Protein AF-A0A645I7T7-F1 (afdb_monomer_lite)

pLDDT: mean 84.29, std 10.99, range [43.22, 96.12]

Radius of gyration: 28.96 Å; chains: 1; bounding box: 74×40×66 Å

Secondary structure (DSSP, 8-state):
--HHHHHHHHHHHHHHHHHHTT---SS-HHHHHHHHHHHHHHHHHHHHHHHHHHHHHHHHTTTTSSPPP-----PPPHHHHHHHHHHHHHHHHHHHHHHTTTT----SSS-PPP---HHHHHHHHHHHHHHHHHHHHHHHHHHHHHHHHHT-

InterPro domains:
  IPR003339 ABC/ECF transporter, transmembrane component [PF02361] (2-68)
  IPR003339 ABC/ECF transporter, transmembrane component [cd16914] (1-91)

Structure (mmCIF, N/CA/C/O backbone):
data_AF-A0A645I7T7-F1
#
_entry.id   AF-A0A645I7T7-F1
#
loop_
_atom_site.group_PDB
_atom_site.id
_atom_site.type_symbol
_atom_site.label_atom_id
_atom_site.label_alt_id
_atom_site.label_comp_id
_atom_site.label_asym_id
_atom_site.label_entity_id
_atom_site.label_seq_id
_atom_site.pdbx_PDB_ins_code
_atom_site.Cartn_x
_atom_site.Cartn_y
_atom_site.Cartn_z
_atom_site.occupancy
_atom_site.B_iso_or_equiv
_atom_site.auth_seq_id
_atom_site.auth_comp_id
_atom_site.auth_asym_id
_atom_site.auth_atom_id
_atom_site.pdbx_PDB_model_num
ATOM 1 N N . MET A 1 1 ? -11.030 -2.740 3.811 1.00 68.50 1 MET A N 1
ATOM 2 C CA . MET A 1 1 ? -11.453 -3.366 5.090 1.00 68.50 1 MET A CA 1
ATOM 3 C C . MET A 1 1 ? -12.185 -2.350 5.973 1.00 68.50 1 MET A C 1
ATOM 5 O O . MET A 1 1 ? -11.548 -1.424 6.455 1.00 68.50 1 MET A O 1
ATOM 9 N N . ARG A 1 2 ? -13.509 -2.480 6.180 1.00 86.50 2 ARG A N 1
ATOM 10 C CA . ARG A 1 2 ? -14.328 -1.489 6.930 1.00 86.50 2 ARG A CA 1
ATOM 11 C C . ARG A 1 2 ? -14.332 -1.691 8.456 1.00 86.50 2 ARG A C 1
ATOM 13 O O . ARG A 1 2 ? -14.490 -0.726 9.196 1.00 86.50 2 ARG A O 1
ATOM 20 N N . TYR A 1 3 ? -14.157 -2.924 8.933 1.00 88.31 3 TYR A N 1
ATOM 21 C CA . TYR A 1 3 ? -14.373 -3.274 10.345 1.00 88.31 3 TYR A CA 1
ATOM 22 C C . TYR A 1 3 ? -13.314 -2.719 11.306 1.00 88.31 3 TYR A C 1
ATOM 24 O O . TYR A 1 3 ? -13.668 -2.243 12.380 1.00 88.31 3 TYR A O 1
ATOM 32 N N . VAL A 1 4 ? -12.038 -2.695 10.911 1.00 91.19 4 VAL A N 1
ATOM 33 C CA . VAL A 1 4 ? -10.934 -2.197 11.757 1.00 91.19 4 VAL A CA 1
ATOM 34 C C . VAL A 1 4 ? -11.154 -0.746 12.228 1.00 91.19 4 VAL A C 1
ATOM 36 O O 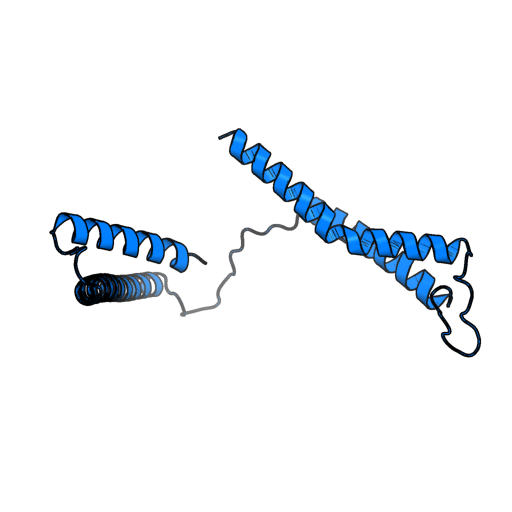. VAL A 1 4 ? -11.145 -0.504 13.439 1.00 91.19 4 VAL A O 1
ATOM 39 N N . PRO A 1 5 ? -11.401 0.241 11.339 1.00 92.44 5 PRO A N 1
ATOM 40 C CA . PRO A 1 5 ? -11.647 1.612 11.783 1.00 92.44 5 PRO A CA 1
ATOM 41 C C . PRO A 1 5 ? -12.962 1.763 12.562 1.00 92.44 5 PRO A C 1
ATOM 43 O O . PRO A 1 5 ? -13.020 2.578 13.484 1.00 92.44 5 PRO A O 1
ATOM 46 N N . LEU A 1 6 ? -14.001 0.983 12.237 1.00 91.31 6 LEU A N 1
ATOM 47 C CA . LEU A 1 6 ? -15.275 1.003 12.966 1.00 91.31 6 LEU A CA 1
ATOM 48 C C . LEU A 1 6 ? -15.111 0.542 14.417 1.00 91.31 6 LEU A C 1
ATOM 50 O O . LEU A 1 6 ? -15.511 1.264 15.331 1.00 91.31 6 LEU A O 1
ATOM 54 N N . LEU A 1 7 ? -14.458 -0.602 14.640 1.00 92.75 7 LEU A N 1
ATOM 55 C CA . LEU A 1 7 ? -14.185 -1.119 15.982 1.00 92.75 7 LEU A CA 1
ATOM 56 C C . LEU A 1 7 ? -13.348 -0.129 16.792 1.00 92.75 7 LEU A C 1
ATOM 58 O O . LEU A 1 7 ? -13.698 0.189 17.925 1.00 92.75 7 LEU A O 1
ATOM 62 N N . LYS A 1 8 ? -12.310 0.462 16.187 1.00 92.56 8 LYS A N 1
ATOM 63 C CA . LYS A 1 8 ? -11.490 1.494 16.842 1.00 92.56 8 LYS A CA 1
ATOM 64 C C . LYS A 1 8 ? -12.324 2.693 17.308 1.00 92.56 8 LYS A C 1
ATOM 66 O O . LYS A 1 8 ? -12.117 3.195 18.414 1.00 92.56 8 LYS A O 1
ATOM 71 N N . ARG A 1 9 ? -13.269 3.165 16.485 1.00 93.06 9 ARG A N 1
ATOM 72 C CA . ARG A 1 9 ? -14.196 4.250 16.861 1.00 93.06 9 ARG A CA 1
ATOM 73 C C . ARG A 1 9 ? -15.123 3.818 18.000 1.00 93.06 9 ARG A C 1
ATOM 75 O O . ARG A 1 9 ? -15.303 4.592 18.939 1.00 93.06 9 ARG A O 1
ATOM 82 N N . ARG A 1 10 ? -15.646 2.588 17.963 1.00 93.12 10 ARG A N 1
ATOM 83 C CA . ARG A 1 10 ? -16.534 2.055 19.006 1.00 93.12 10 ARG A CA 1
ATOM 84 C C . ARG A 1 10 ? -15.823 1.898 20.349 1.00 93.12 10 ARG A C 1
ATOM 86 O O . ARG A 1 10 ? -16.339 2.400 21.340 1.00 93.12 10 ARG A O 1
ATOM 93 N N . VAL A 1 11 ? -14.617 1.323 20.375 1.00 93.56 11 VAL A N 1
ATOM 94 C CA . VAL A 1 11 ? -13.794 1.221 21.598 1.00 93.56 11 VAL A CA 1
ATOM 95 C C . VAL A 1 11 ? -13.578 2.597 22.222 1.00 93.56 11 VAL A C 1
ATOM 97 O O . VAL A 1 11 ? -13.773 2.767 23.421 1.00 93.56 11 VAL A O 1
ATOM 100 N N . ARG A 1 12 ? -13.231 3.614 21.421 1.00 92.75 12 ARG A N 1
ATOM 101 C CA . ARG A 1 12 ? -13.055 4.985 21.930 1.00 92.75 12 ARG A CA 1
ATOM 102 C C . ARG A 1 12 ? -14.345 5.571 22.497 1.00 92.75 12 ARG A C 1
ATOM 104 O O . ARG A 1 12 ? -14.293 6.234 23.525 1.00 92.75 12 ARG A O 1
ATOM 111 N N . SER A 1 13 ? -15.476 5.367 21.826 1.00 91.94 13 SER A N 1
ATOM 112 C CA . SER A 1 13 ? -16.776 5.869 22.284 1.00 91.94 13 SER A CA 1
ATOM 113 C C . SER A 1 13 ? -17.193 5.222 23.606 1.00 91.94 13 SER A C 1
ATOM 115 O O . SER A 1 13 ? -17.515 5.943 24.546 1.00 91.94 13 SER A O 1
ATOM 117 N N . VAL A 1 14 ? -17.090 3.894 23.711 1.00 90.06 14 VAL A N 1
ATOM 118 C CA . VAL A 1 14 ? -17.398 3.155 24.945 1.00 90.06 14 VAL A CA 1
ATOM 119 C C . VAL A 1 14 ? -16.435 3.551 26.063 1.00 90.06 14 VAL A C 1
ATOM 121 O O . VAL A 1 14 ? -16.879 3.874 27.156 1.00 90.06 14 VAL A O 1
ATOM 124 N N . SER A 1 15 ? -15.132 3.636 25.783 1.00 88.69 15 SER A N 1
ATOM 125 C CA . SER A 1 15 ? -14.139 4.074 26.772 1.00 88.69 15 SER A CA 1
ATOM 126 C C . SER A 1 15 ? -14.416 5.491 27.293 1.00 88.69 15 SER A C 1
ATOM 128 O O . SER A 1 15 ? -14.290 5.737 28.489 1.00 88.69 15 SER A O 1
ATOM 130 N N . ARG A 1 16 ? -14.839 6.426 26.429 1.00 89.75 16 ARG A N 1
ATOM 131 C CA . ARG A 1 16 ? -15.246 7.779 26.850 1.00 89.75 16 ARG A CA 1
ATOM 132 C C . ARG A 1 16 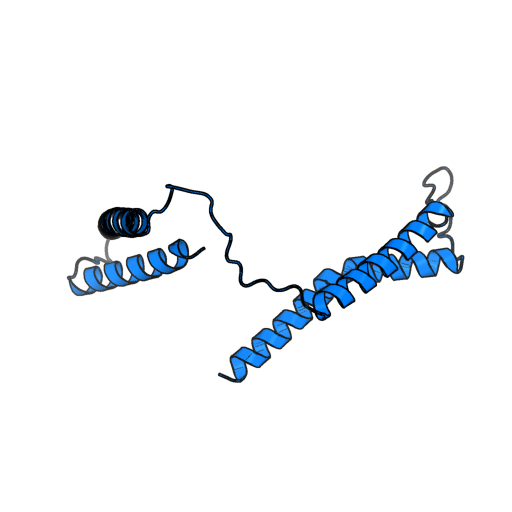? -16.482 7.749 27.747 1.00 89.75 16 ARG A C 1
ATOM 134 O O . ARG A 1 16 ? -16.462 8.399 28.784 1.00 89.75 16 ARG A O 1
ATOM 141 N N . ALA A 1 17 ? -17.501 6.969 27.389 1.00 89.81 17 ALA A N 1
ATOM 142 C CA . ALA A 1 17 ? -18.702 6.812 28.210 1.00 89.81 17 ALA A CA 1
ATOM 143 C C . ALA A 1 17 ? -18.390 6.181 29.582 1.00 89.81 17 ALA A C 1
ATOM 145 O O . ALA A 1 17 ? -18.912 6.610 30.605 1.00 89.81 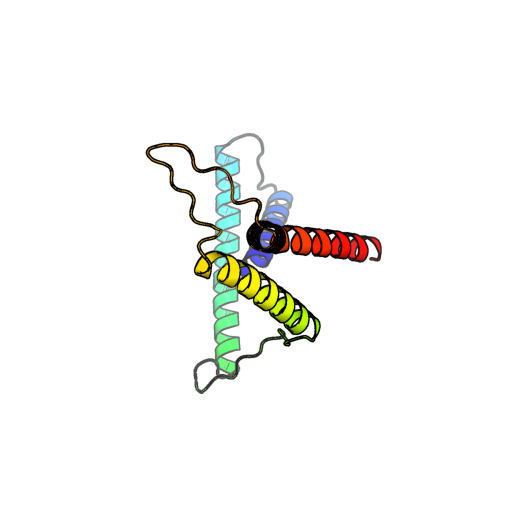17 ALA A O 1
ATOM 146 N N . GLN A 1 18 ? -17.483 5.201 29.638 1.00 85.88 18 GLN A N 1
ATOM 147 C CA . GLN A 1 18 ? -17.055 4.614 30.911 1.00 85.88 18 GLN A CA 1
ATOM 148 C C . GLN A 1 18 ? -16.265 5.602 31.778 1.00 85.88 18 GLN A C 1
ATOM 150 O O . GLN A 1 18 ? -16.440 5.615 32.994 1.00 85.88 18 GLN A O 1
ATOM 155 N N . LYS A 1 19 ? -15.445 6.469 31.166 1.00 85.81 19 LYS A N 1
ATOM 156 C CA . LYS A 1 19 ? -14.745 7.551 31.875 1.00 85.81 19 LYS A CA 1
ATOM 157 C C . LYS A 1 19 ? -15.711 8.567 32.481 1.00 85.81 19 LYS A C 1
ATOM 159 O O . LYS A 1 19 ? -15.514 8.955 33.624 1.00 85.81 19 LYS A O 1
ATOM 164 N N . THR A 1 20 ? -16.760 8.966 31.757 1.00 87.38 20 THR A N 1
ATOM 165 C CA . THR A 1 20 ? -17.776 9.895 32.291 1.00 87.38 20 THR A CA 1
ATOM 166 C C . THR A 1 20 ? -18.593 9.287 33.427 1.00 87.38 20 THR A C 1
ATOM 168 O O . THR A 1 20 ? -19.060 10.013 34.292 1.00 87.38 20 THR A O 1
ATOM 171 N N . LEU A 1 21 ? -18.735 7.960 33.454 1.00 84.88 21 LEU A N 1
ATOM 172 C CA . LEU A 1 21 ? -19.411 7.225 34.527 1.00 84.88 21 LEU A CA 1
ATOM 173 C C . LEU A 1 21 ? -18.513 6.974 35.755 1.00 84.88 21 LEU A C 1
ATOM 175 O O . LEU A 1 21 ? -18.917 6.254 36.660 1.00 84.88 21 LEU A O 1
ATOM 179 N N . GLY A 1 22 ? -17.286 7.508 35.785 1.00 79.81 22 GLY A N 1
ATOM 180 C CA . GLY A 1 22 ? -16.357 7.326 36.907 1.00 79.81 22 GLY A CA 1
ATOM 181 C C . GLY A 1 22 ? -15.718 5.935 36.990 1.00 79.81 22 GLY A C 1
ATOM 182 O O . GLY A 1 22 ? -14.966 5.659 37.916 1.00 79.81 22 GLY A O 1
ATOM 183 N N . MET A 1 23 ? -15.938 5.060 36.002 1.00 71.50 23 MET A N 1
ATOM 184 C CA . MET A 1 23 ? -15.409 3.685 35.990 1.00 71.50 23 MET A CA 1
ATOM 185 C C . MET A 1 23 ? -13.931 3.593 35.565 1.00 71.50 23 MET A C 1
ATOM 187 O O . MET A 1 23 ? -13.449 2.521 35.200 1.00 71.50 23 MET A O 1
ATOM 191 N N . TYR A 1 24 ? -13.208 4.714 35.567 1.00 68.88 24 TYR A N 1
ATOM 192 C CA . TYR A 1 24 ? -11.800 4.786 35.188 1.00 68.88 24 TYR A CA 1
ATOM 193 C C . TYR A 1 24 ? -10.969 5.182 36.409 1.00 68.88 24 TYR A C 1
ATOM 195 O O . TYR A 1 24 ? -10.692 6.362 36.614 1.00 68.88 24 TYR A O 1
ATOM 203 N N . SER A 1 25 ? -10.586 4.197 37.225 1.00 62.78 25 SER A N 1
ATOM 204 C CA . SER A 1 25 ? -9.635 4.428 38.315 1.00 62.78 25 SER A CA 1
ATOM 205 C C . SER A 1 25 ? -8.213 4.477 37.734 1.00 62.78 25 SER A C 1
ATOM 207 O O . SER A 1 25 ? -7.834 3.659 36.888 1.00 62.78 25 SER A O 1
ATOM 209 N N . GLN A 1 26 ? -7.448 5.504 38.112 1.00 65.62 26 GLN A N 1
ATOM 210 C CA . GLN A 1 26 ? -6.054 5.682 37.683 1.00 65.62 26 GLN A CA 1
ATOM 211 C C . GLN A 1 26 ? -5.045 5.072 38.664 1.00 65.62 26 GLN A C 1
ATOM 213 O O . GLN A 1 26 ? -3.861 5.010 38.345 1.00 65.62 26 GLN A O 1
ATOM 218 N N . GLU A 1 27 ? -5.499 4.627 39.835 1.00 68.94 27 GLU A N 1
ATOM 219 C CA . GLU A 1 27 ? -4.610 4.342 40.964 1.00 68.94 27 GLU A CA 1
ATOM 220 C C . GLU A 1 27 ? -4.008 2.932 40.928 1.00 68.94 27 GLU A C 1
ATOM 222 O O . GLU A 1 27 ? -2.895 2.736 41.408 1.00 68.94 27 GLU A O 1
ATOM 227 N N . SER A 1 28 ? -4.682 1.953 40.310 1.00 81.06 28 SER A N 1
ATOM 228 C CA . SER A 1 28 ? -4.228 0.555 40.294 1.00 81.06 28 SER A CA 1
ATOM 229 C C . SER A 1 28 ? -4.219 -0.068 38.896 1.00 81.06 28 SER A C 1
ATOM 231 O O . SER A 1 28 ? -5.150 0.082 38.099 1.00 81.06 28 SER A O 1
ATOM 233 N N . LEU A 1 29 ? -3.172 -0.851 38.605 1.00 82.69 29 LEU A N 1
ATOM 234 C CA . LEU A 1 29 ? -3.075 -1.654 37.379 1.00 82.69 29 LEU A CA 1
ATOM 235 C C . LEU A 1 29 ? -4.229 -2.662 37.260 1.00 82.69 29 LEU A C 1
ATOM 237 O O . LEU A 1 29 ? -4.707 -2.909 36.152 1.00 82.69 29 LEU A O 1
ATOM 241 N N . ALA A 1 30 ? -4.703 -3.203 38.387 1.00 84.50 30 ALA A N 1
ATOM 242 C CA . ALA A 1 30 ? -5.818 -4.146 38.417 1.00 84.50 30 ALA A CA 1
ATOM 243 C C . ALA A 1 30 ? -7.131 -3.486 37.962 1.00 84.50 30 ALA A C 1
ATOM 245 O O . ALA A 1 30 ? -7.859 -4.044 37.138 1.00 84.50 30 ALA A O 1
ATOM 246 N N . ASP A 1 31 ? -7.394 -2.259 38.410 1.00 82.25 31 ASP A N 1
ATOM 247 C CA . ASP A 1 31 ? -8.590 -1.506 38.024 1.00 82.25 31 ASP A CA 1
ATOM 248 C C . ASP A 1 31 ? -8.543 -1.040 36.567 1.00 82.25 31 ASP A C 1
ATOM 250 O O . ASP A 1 31 ? -9.549 -1.063 35.844 1.00 82.25 31 ASP A O 1
ATOM 254 N N . ARG A 1 32 ? -7.352 -0.676 36.082 1.00 83.00 32 ARG A N 1
ATOM 255 C CA . ARG A 1 32 ? -7.139 -0.372 34.665 1.00 83.00 32 ARG A CA 1
ATOM 256 C C . ARG A 1 32 ? -7.412 -1.590 33.782 1.00 83.00 32 ARG A C 1
ATOM 258 O O . ARG A 1 32 ? -7.987 -1.458 32.699 1.00 83.00 32 ARG A O 1
ATOM 265 N N . LEU A 1 33 ? -7.026 -2.780 34.235 1.00 86.50 33 LEU A N 1
ATOM 266 C CA . LEU A 1 33 ? -7.290 -4.018 33.510 1.00 86.50 33 LEU A CA 1
ATOM 267 C C . LEU A 1 33 ? -8.786 -4.352 33.533 1.00 86.50 33 LEU A C 1
ATOM 269 O O . LEU A 1 33 ? -9.366 -4.622 32.481 1.00 86.50 33 LEU A O 1
ATOM 273 N N . ARG A 1 34 ? -9.436 -4.218 34.694 1.00 85.50 34 ARG A N 1
ATOM 274 C CA . ARG A 1 34 ? -10.880 -4.431 34.851 1.00 85.50 34 ARG A CA 1
ATOM 275 C C . ARG A 1 34 ? -11.700 -3.509 33.947 1.00 85.50 34 ARG A C 1
ATOM 277 O O . ARG A 1 34 ? -12.550 -3.988 33.205 1.00 85.50 34 ARG A O 1
ATOM 284 N N . SER A 1 35 ? -11.409 -2.208 33.939 1.00 84.56 35 SER A N 1
ATOM 285 C CA . SER A 1 35 ? -12.092 -1.235 33.068 1.00 84.56 35 SER A CA 1
ATOM 286 C C . SER A 1 35 ? -11.880 -1.528 31.576 1.00 84.56 35 SER A C 1
ATOM 288 O O . SER A 1 35 ? -12.815 -1.437 30.776 1.00 84.56 35 SER A O 1
ATOM 290 N N . THR A 1 36 ? -10.677 -1.966 31.195 1.00 87.75 36 THR A N 1
ATOM 291 C CA . THR A 1 36 ? -10.369 -2.363 29.813 1.00 87.75 36 THR A CA 1
ATOM 292 C C . THR A 1 36 ? -11.166 -3.600 29.392 1.00 87.75 36 THR A C 1
ATOM 294 O O . THR A 1 36 ? -11.776 -3.594 28.321 1.00 87.75 36 THR A O 1
ATOM 297 N N . VAL A 1 37 ? -11.229 -4.633 30.238 1.00 90.88 37 VAL A N 1
ATOM 298 C CA . VAL A 1 37 ? -12.020 -5.849 29.982 1.00 90.88 37 VAL A CA 1
ATOM 299 C C . VAL A 1 37 ? -13.506 -5.516 29.854 1.00 90.88 37 VAL A C 1
ATOM 301 O O . VAL A 1 37 ? -14.155 -5.981 28.918 1.00 90.88 37 VAL A O 1
ATOM 304 N N . THR A 1 38 ? -14.040 -4.648 30.715 1.00 88.75 38 THR A N 1
ATOM 305 C CA . THR A 1 38 ? -15.440 -4.207 30.627 1.00 88.75 38 THR A CA 1
ATOM 306 C C . THR A 1 38 ? -15.715 -3.453 29.324 1.00 88.75 38 THR A C 1
ATOM 308 O O . THR A 1 38 ? -16.728 -3.703 28.671 1.00 88.75 38 THR A O 1
ATOM 311 N N . THR A 1 39 ? -14.814 -2.557 28.901 1.00 90.31 39 THR A N 1
ATOM 312 C CA . THR A 1 39 ? -14.926 -1.875 27.599 1.00 90.31 39 THR A CA 1
ATOM 313 C C . THR A 1 39 ? -14.935 -2.883 26.446 1.00 90.31 39 THR A C 1
ATOM 315 O O . THR A 1 39 ? -15.757 -2.766 25.538 1.00 90.31 39 THR A O 1
ATOM 318 N N . ILE A 1 40 ? -14.047 -3.882 26.472 1.00 92.56 40 ILE A N 1
ATOM 319 C CA . ILE A 1 40 ? -13.965 -4.915 25.431 1.00 92.56 40 ILE A CA 1
ATOM 320 C C . ILE A 1 40 ? -15.245 -5.753 25.398 1.00 92.56 40 ILE A C 1
ATOM 322 O O . ILE A 1 40 ? -15.824 -5.915 24.326 1.00 92.56 40 ILE A O 1
ATOM 326 N N . SER A 1 41 ? -15.725 -6.219 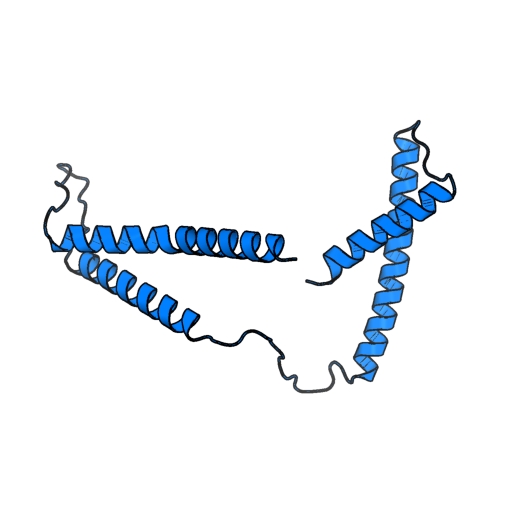26.552 1.00 94.38 41 SER A N 1
ATOM 327 C CA . SER A 1 41 ? -16.965 -6.997 26.670 1.00 94.38 41 SER A CA 1
ATOM 328 C C . SER A 1 41 ? -18.161 -6.251 26.063 1.00 94.38 41 SER A C 1
ATOM 330 O O . SER A 1 41 ? -18.869 -6.784 25.208 1.00 94.38 41 SER A O 1
ATOM 332 N N . ALA A 1 42 ? -18.313 -4.964 26.393 1.00 92.44 42 ALA A N 1
ATOM 333 C CA . ALA A 1 42 ? -19.367 -4.123 25.829 1.00 92.44 42 ALA A CA 1
ATOM 334 C C . ALA A 1 42 ? -19.250 -3.953 24.300 1.00 92.44 42 ALA A C 1
ATOM 336 O O . ALA A 1 42 ? -20.254 -3.951 23.585 1.00 92.44 42 ALA A O 1
ATOM 337 N N . VAL A 1 43 ? -18.029 -3.817 23.772 1.00 94.62 43 VAL A N 1
ATOM 338 C CA . VAL A 1 43 ? -17.792 -3.695 22.323 1.00 94.62 43 VAL A CA 1
ATOM 339 C C . VAL A 1 43 ? -18.062 -5.013 21.598 1.00 94.62 43 VAL A C 1
ATOM 341 O O . VAL A 1 43 ? -18.591 -4.981 20.486 1.00 94.62 43 VAL A O 1
ATOM 344 N N . ILE A 1 44 ? -17.743 -6.157 22.210 1.00 95.25 44 ILE A N 1
ATOM 345 C CA . ILE A 1 44 ? -18.054 -7.487 21.671 1.00 95.25 44 ILE A CA 1
ATOM 346 C C . ILE A 1 44 ? -19.568 -7.669 21.576 1.00 95.25 44 ILE A C 1
ATOM 348 O O . ILE A 1 44 ? -20.053 -7.987 20.493 1.00 95.25 44 ILE A O 1
ATOM 352 N N . GLY A 1 45 ? -20.312 -7.383 22.650 1.00 95.06 45 GLY A N 1
ATOM 353 C CA . GLY A 1 45 ? -21.776 -7.467 22.642 1.00 95.06 45 GLY A CA 1
ATOM 354 C C . GLY A 1 45 ? -22.395 -6.616 21.531 1.00 95.06 45 GLY A C 1
ATOM 355 O O . GLY A 1 45 ? -23.162 -7.115 20.712 1.00 95.06 45 GLY A O 1
ATOM 356 N N . TRP A 1 46 ? -21.960 -5.359 21.408 1.00 93.94 46 TRP A N 1
ATOM 357 C CA . TRP A 1 46 ? -22.401 -4.485 20.315 1.00 93.94 46 TRP A CA 1
ATOM 358 C C . TRP A 1 46 ? -22.034 -5.020 18.919 1.00 93.94 46 TRP A C 1
ATOM 360 O O . TRP A 1 46 ? -22.791 -4.850 17.962 1.00 93.94 46 TRP A O 1
ATOM 370 N N . SER A 1 47 ? -20.867 -5.653 18.780 1.00 94.69 47 SER A N 1
ATOM 371 C CA . SER A 1 47 ? -20.408 -6.208 17.502 1.00 94.69 47 SER A CA 1
ATOM 372 C C . SER A 1 47 ? -21.208 -7.444 17.090 1.00 94.69 47 SER A C 1
ATOM 374 O O . SER A 1 47 ? -21.488 -7.590 15.903 1.00 94.69 47 SER A O 1
ATOM 376 N N . LEU A 1 48 ? -21.594 -8.301 18.044 1.00 95.25 48 LEU A N 1
ATOM 377 C CA . LEU A 1 48 ? -22.497 -9.431 17.802 1.00 95.25 48 LEU A CA 1
ATOM 378 C C . LEU A 1 48 ? -23.875 -8.949 17.351 1.00 95.25 48 LEU A C 1
ATOM 380 O O . LEU A 1 48 ? -24.362 -9.418 16.327 1.00 95.25 48 LEU A O 1
ATOM 384 N N . GLU A 1 49 ? -24.447 -7.968 18.048 1.00 95.56 49 GLU A N 1
ATOM 385 C CA . GLU A 1 49 ? -25.729 -7.363 17.668 1.00 95.56 49 GLU A CA 1
ATOM 386 C C . GLU A 1 49 ? -25.671 -6.810 16.236 1.00 95.56 49 GLU A C 1
ATOM 388 O O . GLU A 1 49 ? -26.469 -7.167 15.370 1.00 95.56 49 GLU A O 1
ATOM 393 N N . SER A 1 50 ? -24.629 -6.025 15.943 1.00 93.75 50 SER A N 1
ATOM 394 C CA . SER A 1 50 ? -24.407 -5.455 14.610 1.00 93.75 50 SER A CA 1
ATOM 395 C C . SER A 1 50 ? -24.207 -6.533 13.539 1.00 93.75 50 SER A C 1
ATOM 397 O O . SER A 1 50 ? -24.584 -6.339 12.383 1.00 93.75 50 SER A O 1
ATOM 399 N N . ALA A 1 51 ? -23.582 -7.662 13.886 1.00 93.56 51 ALA A N 1
ATOM 400 C CA . ALA A 1 51 ? -23.391 -8.785 12.976 1.00 93.56 51 ALA A CA 1
ATOM 401 C C . ALA A 1 51 ? -24.719 -9.488 12.670 1.00 93.56 51 ALA A C 1
ATOM 403 O O . ALA A 1 51 ? -24.984 -9.778 11.502 1.00 93.56 51 ALA A O 1
ATOM 404 N N . VAL A 1 52 ? -25.567 -9.698 13.681 1.00 96.12 52 VAL A N 1
ATOM 405 C CA . VAL A 1 52 ? -26.918 -10.247 13.510 1.00 96.12 52 VAL A CA 1
ATOM 406 C C . VAL A 1 52 ? -27.756 -9.318 12.634 1.00 96.12 52 VAL A C 1
ATOM 408 O O . VAL A 1 52 ? -28.256 -9.764 11.600 1.00 96.12 52 VAL A O 1
ATOM 411 N N . GLU A 1 53 ? -27.822 -8.024 12.947 1.00 95.62 53 GLU A N 1
ATOM 412 C CA . GLU A 1 53 ? -28.562 -7.033 12.153 1.00 95.62 53 GLU A CA 1
ATOM 413 C C . GLU A 1 53 ? -28.067 -6.986 10.696 1.00 95.62 53 GLU A C 1
ATOM 415 O O . GLU A 1 53 ? -28.852 -7.036 9.743 1.00 95.62 53 GLU A O 1
ATOM 420 N N . THR A 1 54 ? -26.743 -6.984 10.503 1.00 94.19 54 THR A N 1
ATOM 421 C CA . THR A 1 54 ? -26.136 -7.020 9.166 1.00 94.19 54 THR A CA 1
ATOM 422 C C . THR A 1 54 ? -26.496 -8.312 8.433 1.00 94.19 54 THR A C 1
ATOM 424 O O . THR A 1 54 ? -26.820 -8.260 7.249 1.00 94.19 54 THR A O 1
ATOM 427 N N . SER A 1 55 ? -26.492 -9.463 9.110 1.00 94.38 55 SER A N 1
ATOM 428 C CA . SER A 1 55 ? -26.846 -10.751 8.502 1.00 94.38 55 SER A CA 1
ATOM 429 C C . SER A 1 55 ? -28.302 -10.787 8.032 1.00 94.38 55 SER A C 1
ATOM 431 O O . SER A 1 55 ? -28.577 -11.239 6.919 1.00 94.38 55 SER A O 1
ATOM 433 N N . VAL A 1 56 ? -29.226 -10.232 8.822 1.00 95.69 56 VAL A N 1
ATOM 434 C CA . VAL A 1 56 ? -30.646 -10.127 8.468 1.00 95.69 56 VAL A CA 1
ATOM 435 C C . VAL A 1 56 ? -30.826 -9.180 7.281 1.00 95.69 56 VAL A C 1
ATOM 437 O O . VAL A 1 56 ? -31.510 -9.525 6.318 1.00 95.69 56 VAL A O 1
ATOM 440 N N . SER A 1 57 ? -30.142 -8.031 7.287 1.00 95.88 57 SER A N 1
ATOM 441 C CA . SER A 1 57 ? -30.136 -7.083 6.163 1.00 95.88 57 SER A CA 1
ATOM 442 C C . SER A 1 57 ? -29.531 -7.678 4.884 1.00 95.88 57 SER A C 1
ATOM 444 O O . SER A 1 57 ? -29.990 -7.418 3.772 1.00 95.88 57 SER A O 1
ATOM 446 N N . MET A 1 58 ? -28.497 -8.508 5.012 1.00 93.81 58 MET A N 1
ATOM 447 C CA . MET A 1 58 ? -27.917 -9.230 3.882 1.00 93.81 58 MET A CA 1
ATOM 448 C C . MET A 1 58 ? -28.908 -10.266 3.345 1.00 93.81 58 MET A C 1
ATOM 450 O O . MET A 1 58 ? -29.135 -10.324 2.136 1.00 93.81 58 MET A O 1
ATOM 454 N N . LYS A 1 59 ? -29.554 -11.036 4.227 1.00 94.19 59 LYS A N 1
ATOM 455 C CA . LYS A 1 59 ? -30.568 -12.025 3.846 1.00 94.19 59 LYS A CA 1
ATOM 456 C C . LYS A 1 59 ? -31.762 -11.381 3.131 1.00 94.19 59 LYS A C 1
ATOM 458 O O . LYS A 1 59 ? -32.196 -11.920 2.117 1.00 94.19 59 LYS A O 1
ATOM 463 N N . SER A 1 60 ? -32.248 -10.222 3.588 1.00 94.69 60 SER A N 1
ATOM 464 C CA . SER A 1 60 ? -33.362 -9.510 2.934 1.00 94.69 60 SER A CA 1
ATOM 465 C C . SER A 1 60 ? -33.013 -9.006 1.531 1.00 94.69 60 SER A C 1
ATOM 467 O O . SER A 1 60 ? -33.879 -8.933 0.666 1.00 94.69 60 SER A O 1
ATOM 469 N N . ARG A 1 61 ? -31.728 -8.746 1.261 1.00 92.00 61 ARG A N 1
ATOM 470 C CA . ARG A 1 61 ? -31.193 -8.437 -0.077 1.00 92.00 61 ARG A CA 1
ATOM 471 C C . ARG A 1 61 ? -30.856 -9.682 -0.906 1.00 92.00 61 ARG A C 1
ATOM 473 O O . ARG A 1 61 ? -30.075 -9.594 -1.850 1.00 92.00 61 ARG A O 1
ATOM 480 N N . ALA A 1 62 ? -31.397 -10.842 -0.535 1.00 91.44 62 ALA A N 1
ATOM 481 C CA . ALA A 1 62 ? -31.168 -12.126 -1.194 1.00 91.44 62 ALA A CA 1
ATOM 482 C C . ALA A 1 62 ? -29.681 -12.544 -1.247 1.00 91.44 62 ALA A C 1
ATOM 484 O O . ALA A 1 62 ? -29.252 -13.287 -2.138 1.00 91.44 62 ALA A O 1
ATOM 485 N N . TYR A 1 63 ? -28.866 -12.092 -0.285 1.00 89.12 63 TYR A N 1
ATOM 486 C CA . TYR A 1 63 ? -27.443 -12.419 -0.249 1.00 89.12 63 TYR A CA 1
ATOM 487 C C . TYR A 1 63 ? -27.237 -13.935 -0.097 1.00 89.12 63 TYR A C 1
ATOM 489 O O . TYR A 1 63 ? -27.524 -14.505 0.948 1.00 89.12 63 TYR A O 1
ATOM 497 N N . GLY A 1 64 ? -26.688 -14.579 -1.135 1.00 88.31 64 GLY A N 1
ATOM 498 C CA . GLY A 1 64 ? -26.328 -16.010 -1.124 1.00 88.31 64 GLY A CA 1
ATOM 499 C C . GLY A 1 64 ? -27.260 -16.916 -1.929 1.00 88.31 64 GLY A C 1
ATOM 500 O O . GLY A 1 64 ? -27.030 -18.116 -1.976 1.00 88.31 64 GLY A O 1
ATOM 501 N N . THR A 1 65 ? -28.275 -16.352 -2.586 1.00 87.06 65 THR A N 1
ATOM 502 C CA . THR A 1 65 ? -29.309 -17.117 -3.307 1.00 87.06 65 THR A CA 1
ATOM 503 C C . THR A 1 65 ? -29.026 -17.331 -4.801 1.00 87.06 65 THR A C 1
ATOM 505 O O . THR A 1 65 ? -29.706 -18.130 -5.434 1.00 87.06 65 THR A O 1
ATOM 508 N N . GLY A 1 66 ? -28.021 -16.665 -5.388 1.00 87.69 66 GLY A N 1
ATOM 509 C CA . GLY A 1 66 ? -27.755 -16.752 -6.829 1.00 87.69 66 GLY A CA 1
ATOM 510 C C . GLY A 1 66 ? -26.370 -16.272 -7.267 1.00 87.69 66 GLY A C 1
ATOM 511 O O . GLY A 1 66 ? -25.509 -15.945 -6.442 1.00 87.69 66 GLY A O 1
ATOM 512 N N . LYS A 1 67 ? -26.158 -16.229 -8.592 1.00 85.75 67 LYS A N 1
ATOM 513 C CA . LYS A 1 67 ? -24.913 -15.746 -9.215 1.00 85.75 67 LYS A CA 1
ATOM 514 C C . LYS A 1 67 ? -24.693 -14.271 -8.870 1.00 85.75 67 LYS A C 1
ATOM 516 O O . LYS A 1 67 ? -25.600 -13.454 -9.002 1.00 85.75 67 LYS A O 1
ATOM 521 N N . ARG A 1 68 ? -23.481 -13.931 -8.426 1.00 85.50 68 ARG A N 1
ATOM 522 C CA . ARG A 1 68 ? -23.113 -12.570 -8.015 1.00 85.50 68 ARG A CA 1
ATOM 523 C C . ARG A 1 68 ? -22.357 -11.854 -9.124 1.00 85.50 68 ARG A C 1
ATOM 525 O O . ARG A 1 68 ? -21.447 -12.430 -9.711 1.00 85.50 68 ARG A O 1
ATOM 532 N N . SER A 1 69 ? -22.686 -10.587 -9.351 1.00 86.38 69 SER A N 1
ATOM 533 C CA . SER A 1 69 ? -21.799 -9.664 -10.054 1.00 86.38 69 SER A CA 1
ATOM 534 C C . SER A 1 69 ? -20.814 -9.048 -9.057 1.00 86.38 69 SER A C 1
ATOM 536 O O . SER A 1 69 ? -21.147 -8.790 -7.897 1.00 86.38 69 SER A O 1
ATOM 538 N N . MET A 1 70 ? -19.572 -8.845 -9.491 1.00 83.31 70 MET A N 1
ATOM 539 C CA . MET A 1 70 ? -18.552 -8.178 -8.689 1.00 83.31 70 MET A CA 1
ATOM 540 C C . MET A 1 70 ? -18.554 -6.690 -9.036 1.00 83.31 70 MET A C 1
ATOM 542 O O . MET A 1 70 ? -18.210 -6.309 -10.151 1.00 83.31 70 MET A O 1
ATOM 546 N N . TYR A 1 71 ? -18.939 -5.847 -8.079 1.00 86.69 71 TYR A N 1
ATOM 547 C CA . TYR A 1 71 ? -18.762 -4.405 -8.200 1.00 86.69 71 TYR A CA 1
ATOM 548 C C . TYR A 1 71 ? -17.379 -4.020 -7.680 1.00 86.69 71 TYR A C 1
ATOM 550 O O . TYR A 1 71 ? -17.042 -4.267 -6.521 1.00 86.69 71 TYR A O 1
ATOM 558 N N . SER A 1 72 ? -16.586 -3.399 -8.541 1.00 85.06 72 SER A N 1
ATOM 559 C CA . SER A 1 72 ? -15.287 -2.832 -8.210 1.00 85.06 72 SER A CA 1
ATOM 560 C C . SER A 1 72 ? -15.195 -1.457 -8.854 1.00 85.06 72 SER A C 1
ATOM 562 O O . SER A 1 72 ? -15.548 -1.301 -10.020 1.00 85.06 72 SER A O 1
ATOM 564 N N . ASN A 1 73 ? -14.723 -0.460 -8.105 1.00 85.62 73 ASN A N 1
ATOM 565 C CA . ASN A 1 73 ? -14.517 0.888 -8.641 1.00 85.62 73 ASN A CA 1
ATOM 566 C C . ASN A 1 73 ? -13.124 1.068 -9.279 1.00 85.62 73 ASN A C 1
ATOM 568 O O . ASN A 1 73 ? -12.735 2.185 -9.608 1.00 85.62 73 ASN A O 1
ATOM 572 N N . PHE A 1 74 ? -12.351 -0.010 -9.436 1.00 84.00 74 PHE A N 1
ATOM 573 C CA . PHE A 1 74 ? -11.063 0.037 -10.124 1.00 84.00 74 PHE A CA 1
ATOM 574 C C . PHE A 1 74 ? -11.297 -0.023 -11.634 1.00 84.00 74 PHE A C 1
ATOM 576 O O . PHE A 1 74 ? -11.732 -1.045 -12.165 1.00 84.00 74 PHE A O 1
ATOM 583 N N . LYS A 1 75 ? -11.037 1.094 -12.316 1.00 85.75 75 LYS A N 1
ATOM 584 C CA . LYS A 1 75 ? -11.098 1.201 -13.776 1.00 85.75 75 LYS A CA 1
ATOM 585 C C . LYS A 1 75 ? -9.679 1.206 -14.318 1.00 85.75 75 LYS A C 1
ATOM 587 O O . LYS A 1 75 ? -8.832 1.894 -13.763 1.00 85.75 75 LYS A O 1
ATOM 592 N N . PHE A 1 76 ? -9.447 0.473 -15.400 1.00 84.56 76 PHE A N 1
ATOM 593 C CA . PHE A 1 76 ? -8.163 0.501 -16.087 1.00 84.56 76 PHE A CA 1
ATOM 594 C C . PHE A 1 76 ? -7.995 1.856 -16.773 1.00 84.56 76 PHE A C 1
ATOM 596 O O . PHE A 1 76 ? -8.822 2.254 -17.599 1.00 84.56 76 PHE A O 1
ATOM 603 N N . THR A 1 77 ? -6.970 2.596 -16.376 1.00 90.81 77 THR A N 1
ATOM 604 C CA . THR A 1 77 ? -6.731 3.956 -16.854 1.00 90.81 77 THR A CA 1
ATOM 605 C C . THR A 1 77 ? -5.622 3.984 -17.901 1.00 90.81 77 THR A C 1
ATOM 607 O O . THR A 1 77 ? -4.788 3.085 -17.992 1.00 90.81 77 THR A O 1
ATOM 610 N N . LYS A 1 78 ? -5.585 5.046 -18.718 1.00 90.25 78 LYS A N 1
ATOM 611 C CA . LYS A 1 78 ? -4.508 5.232 -19.707 1.00 90.25 78 LYS A CA 1
ATOM 612 C C . LYS A 1 78 ? -3.131 5.323 -19.039 1.00 90.25 78 LYS A C 1
ATOM 614 O O . LYS A 1 78 ? -2.149 4.883 -19.624 1.00 90.25 78 LYS A O 1
ATOM 619 N N . THR A 1 79 ? -3.070 5.847 -17.815 1.00 87.56 79 THR A N 1
ATOM 620 C CA . THR A 1 79 ? -1.846 5.905 -17.008 1.00 87.56 79 THR A CA 1
ATOM 621 C C . THR A 1 79 ? -1.320 4.510 -16.675 1.00 87.56 79 THR A C 1
ATOM 623 O O . THR A 1 79 ? -0.121 4.274 -16.828 1.00 87.56 79 THR A O 1
ATOM 626 N N . ASP A 1 80 ? -2.204 3.559 -16.353 1.00 90.56 80 ASP A N 1
ATOM 627 C CA . ASP A 1 80 ? -1.819 2.163 -16.091 1.00 90.56 80 ASP A CA 1
ATOM 628 C C . ASP A 1 80 ? -1.206 1.517 -17.341 1.00 90.56 80 ASP A C 1
ATOM 630 O O . ASP A 1 80 ? -0.178 0.846 -17.259 1.00 90.56 80 ASP A O 1
ATOM 634 N N . ILE A 1 81 ? -1.781 1.792 -18.521 1.00 92.56 81 ILE A N 1
ATOM 635 C CA . ILE A 1 81 ? -1.245 1.321 -19.809 1.00 92.56 81 ILE A CA 1
ATOM 636 C C . ILE A 1 81 ? 0.147 1.894 -20.054 1.00 92.56 81 ILE A C 1
ATOM 638 O O . ILE A 1 81 ? 1.064 1.149 -20.387 1.00 92.56 81 ILE A O 1
ATOM 642 N N . THR A 1 82 ? 0.325 3.207 -19.884 1.00 92.50 82 THR A N 1
ATOM 643 C CA . THR A 1 82 ? 1.632 3.837 -20.115 1.00 92.50 82 THR A CA 1
ATOM 644 C C . THR A 1 82 ? 2.704 3.287 -19.177 1.00 92.50 82 THR A C 1
ATOM 646 O O . THR A 1 82 ? 3.810 3.001 -19.630 1.00 92.50 82 THR A O 1
ATOM 649 N N . MET A 1 83 ? 2.376 3.056 -17.899 1.00 90.88 83 MET A N 1
ATOM 650 C CA . MET A 1 83 ? 3.306 2.442 -16.947 1.00 90.88 83 MET A CA 1
ATOM 651 C C . MET A 1 83 ? 3.643 0.999 -17.326 1.00 90.88 83 MET A C 1
ATOM 653 O O . MET A 1 83 ? 4.810 0.615 -17.272 1.00 90.88 83 MET A O 1
ATOM 657 N N . LEU A 1 84 ? 2.650 0.219 -17.763 1.00 92.56 84 LEU A N 1
ATOM 658 C CA . LEU A 1 84 ? 2.856 -1.156 -18.212 1.00 92.56 84 LEU A CA 1
ATOM 659 C C . LEU A 1 84 ? 3.776 -1.209 -19.437 1.00 92.56 84 LEU A C 1
ATOM 661 O O . LEU A 1 84 ? 4.711 -2.004 -19.460 1.00 92.56 84 LEU A O 1
ATOM 665 N N . VAL A 1 85 ? 3.564 -0.334 -20.425 1.00 94.38 85 VAL A N 1
ATOM 666 C CA . VAL A 1 85 ? 4.416 -0.256 -21.623 1.00 94.38 85 VAL A CA 1
ATOM 667 C C . VAL A 1 85 ? 5.861 0.084 -21.250 1.00 94.38 85 VAL A C 1
ATOM 669 O O . VAL A 1 85 ? 6.777 -0.592 -21.713 1.00 94.38 85 VAL A O 1
ATOM 672 N N . ILE A 1 86 ? 6.080 1.073 -20.376 1.00 92.12 86 ILE A N 1
ATOM 673 C CA . ILE A 1 86 ? 7.426 1.437 -19.900 1.00 92.12 86 ILE A CA 1
ATOM 674 C C . ILE A 1 86 ? 8.090 0.254 -19.185 1.00 92.12 86 ILE A C 1
ATOM 676 O O . ILE A 1 86 ? 9.254 -0.049 -19.447 1.00 92.12 86 ILE A O 1
ATOM 680 N N . PHE A 1 87 ? 7.351 -0.444 -18.320 1.00 93.50 87 PHE A N 1
ATOM 681 C CA . PHE A 1 87 ? 7.854 -1.614 -17.602 1.00 93.50 87 PHE A CA 1
ATOM 682 C C . PHE A 1 87 ? 8.275 -2.736 -18.559 1.00 93.50 87 PHE A C 1
ATOM 684 O O . PHE A 1 87 ? 9.380 -3.263 -18.439 1.00 93.50 87 PHE A O 1
ATOM 691 N N . VAL A 1 88 ? 7.429 -3.069 -19.539 1.00 94.31 88 VAL A N 1
ATOM 692 C CA . VAL A 1 88 ? 7.719 -4.111 -20.537 1.00 94.31 88 VAL A CA 1
ATOM 693 C C . VAL A 1 88 ? 8.926 -3.734 -21.396 1.00 94.31 88 VAL A C 1
ATOM 695 O O . VAL A 1 88 ? 9.781 -4.584 -21.638 1.00 94.31 88 VAL A O 1
ATOM 698 N N . LEU A 1 89 ? 9.045 -2.470 -21.812 1.00 92.75 89 LEU A N 1
ATOM 699 C CA . LEU A 1 89 ? 10.202 -1.997 -22.576 1.00 92.75 89 LEU A CA 1
ATOM 700 C C . LEU A 1 89 ? 11.502 -2.142 -21.777 1.00 92.75 89 LEU A C 1
ATOM 702 O O . LEU A 1 89 ? 12.460 -2.734 -22.275 1.00 92.75 89 LEU A O 1
ATOM 706 N N . LEU A 1 90 ? 11.524 -1.676 -20.527 1.00 90.62 90 LEU A N 1
ATOM 707 C CA . LEU A 1 90 ? 12.693 -1.802 -19.654 1.00 90.62 90 LEU A CA 1
ATOM 708 C C . LEU A 1 90 ? 13.062 -3.269 -19.403 1.00 90.62 90 LEU A C 1
ATOM 710 O O . LEU A 1 90 ? 14.237 -3.620 -19.483 1.00 90.62 90 LEU A O 1
ATOM 714 N N . LEU A 1 91 ? 12.069 -4.129 -19.166 1.00 91.00 91 LEU A N 1
ATOM 715 C CA . LEU A 1 91 ? 12.272 -5.565 -18.976 1.00 91.00 91 LEU A CA 1
ATOM 716 C C . LEU A 1 91 ? 12.812 -6.247 -20.242 1.00 91.00 91 LEU A C 1
ATOM 718 O O . LEU A 1 91 ? 13.695 -7.094 -20.166 1.00 91.00 91 LEU A O 1
ATOM 722 N N . SER A 1 92 ? 12.318 -5.874 -21.423 1.00 90.00 92 SER A N 1
ATOM 723 C CA . SER A 1 92 ? 12.832 -6.421 -22.683 1.00 90.00 92 SER A CA 1
ATOM 724 C C . SER A 1 92 ? 14.296 -6.030 -22.919 1.00 90.00 92 SER A C 1
ATOM 726 O O . SER A 1 92 ? 15.091 -6.863 -23.350 1.00 90.00 92 SER A O 1
ATOM 728 N N . GLY A 1 93 ? 14.682 -4.800 -22.555 1.00 85.94 93 GLY A N 1
ATOM 729 C CA . GLY A 1 93 ? 16.062 -4.321 -22.650 1.00 85.94 93 GLY A CA 1
ATOM 730 C C . GLY A 1 93 ? 17.023 -5.059 -21.714 1.00 85.94 93 GLY A C 1
ATOM 731 O O . GLY A 1 93 ? 18.145 -5.377 -22.112 1.00 85.94 93 GLY A O 1
ATOM 732 N N . THR A 1 94 ? 16.587 -5.393 -20.494 1.00 85.06 94 THR A N 1
ATOM 733 C CA . THR A 1 94 ? 17.400 -6.195 -19.564 1.00 85.06 94 THR A CA 1
ATOM 734 C C . THR A 1 94 ? 17.530 -7.644 -20.021 1.00 85.06 94 THR A C 1
ATOM 736 O O . THR A 1 94 ? 18.633 -8.191 -20.002 1.00 85.06 94 THR A O 1
ATOM 739 N N . LEU A 1 95 ? 16.438 -8.252 -20.497 1.00 85.50 95 LEU A N 1
ATOM 740 C CA . LEU A 1 95 ? 16.446 -9.616 -21.031 1.00 85.50 95 LEU A CA 1
ATOM 741 C C . LEU A 1 95 ? 17.327 -9.738 -22.278 1.00 85.50 95 LEU A C 1
ATOM 743 O O . LEU A 1 95 ? 18.087 -10.697 -22.390 1.00 85.50 95 LEU A O 1
ATOM 747 N N . TYR A 1 96 ? 17.298 -8.749 -23.175 1.00 84.75 96 TYR A N 1
ATOM 748 C CA . TYR A 1 96 ? 18.191 -8.717 -24.333 1.00 84.75 96 TYR A CA 1
ATOM 749 C C . TYR A 1 96 ? 19.666 -8.748 -23.901 1.00 84.75 96 TYR A C 1
ATOM 751 O O . TYR A 1 96 ? 20.430 -9.592 -24.369 1.00 84.75 96 TYR A O 1
ATOM 759 N N . GLY A 1 97 ? 20.055 -7.917 -22.925 1.00 77.56 97 GLY A N 1
ATOM 760 C CA . GLY A 1 97 ? 21.412 -7.925 -22.360 1.00 77.56 97 GLY A CA 1
ATOM 761 C C . GLY A 1 97 ? 21.817 -9.259 -21.719 1.00 77.56 97 GLY A C 1
ATOM 762 O O . GLY A 1 97 ? 22.975 -9.667 -21.842 1.00 77.56 97 GLY A O 1
ATOM 763 N N . ALA A 1 98 ? 20.862 -9.963 -21.099 1.00 75.81 98 ALA A N 1
ATOM 764 C CA . ALA A 1 98 ? 21.068 -11.296 -20.534 1.00 75.81 98 ALA A CA 1
ATOM 765 C C . ALA A 1 98 ? 21.324 -12.353 -21.619 1.00 75.81 98 ALA A C 1
ATOM 767 O O . ALA A 1 98 ? 22.281 -13.112 -21.521 1.00 75.81 98 ALA A O 1
ATOM 768 N N . THR A 1 99 ? 20.519 -12.369 -22.687 1.00 74.62 99 THR A N 1
ATOM 769 C CA . THR A 1 99 ? 20.667 -13.353 -23.780 1.00 74.62 99 THR A CA 1
ATOM 770 C C . THR A 1 99 ? 21.961 -13.195 -24.577 1.00 74.62 99 THR A C 1
ATOM 772 O O . THR A 1 99 ? 22.483 -14.172 -25.102 1.00 74.62 99 THR A O 1
ATOM 775 N N . VAL A 1 100 ? 22.510 -11.979 -24.641 1.00 73.25 100 VAL A N 1
ATOM 776 C CA . VAL A 1 100 ? 23.776 -11.681 -25.331 1.00 73.25 100 VAL A CA 1
ATOM 777 C C . VAL A 1 100 ? 24.999 -12.088 -24.480 1.00 73.25 100 VAL A C 1
ATOM 779 O O . VAL A 1 100 ? 26.137 -11.904 -24.909 1.00 73.25 100 VAL A O 1
ATOM 782 N N . GLY A 1 101 ? 24.805 -12.621 -23.264 1.00 62.22 101 GLY A N 1
ATOM 783 C CA . GLY A 1 101 ? 25.898 -13.012 -22.359 1.00 62.22 101 GLY A CA 1
ATOM 784 C C . GLY A 1 101 ? 26.711 -11.819 -21.842 1.00 62.22 101 GLY A C 1
ATOM 785 O O . GLY A 1 101 ? 27.810 -11.959 -21.318 1.00 62.22 101 GLY A O 1
ATOM 786 N N . SER A 1 102 ? 26.191 -10.594 -21.998 1.00 58.94 102 SER A N 1
ATOM 787 C CA . SER A 1 102 ? 26.858 -9.370 -21.527 1.00 58.94 102 SER A CA 1
ATOM 788 C C . SER A 1 102 ? 26.694 -9.145 -20.021 1.00 58.94 102 SER A C 1
ATOM 790 O O . SER A 1 102 ? 27.355 -8.271 -19.464 1.00 58.94 102 SER A O 1
ATOM 792 N N . LEU A 1 103 ? 25.836 -9.942 -19.376 1.00 57.94 103 LEU A N 1
ATOM 793 C CA . LEU A 1 103 ? 25.658 -10.008 -17.925 1.00 57.94 103 LEU A CA 1
ATOM 794 C C . LEU A 1 103 ? 26.440 -11.168 -17.283 1.00 57.94 103 LEU A C 1
ATOM 796 O O . LEU A 1 103 ? 26.382 -11.319 -16.063 1.00 57.94 103 LEU A O 1
ATOM 800 N N . ASP A 1 104 ? 27.167 -11.969 -18.070 1.00 60.22 104 ASP A N 1
ATOM 801 C CA . ASP A 1 104 ? 27.917 -13.111 -17.553 1.00 60.22 104 ASP A CA 1
ATOM 802 C C . ASP A 1 104 ? 29.133 -12.628 -16.760 1.00 60.22 104 ASP A C 1
ATOM 804 O O . ASP A 1 104 ? 30.126 -12.140 -17.305 1.00 60.22 104 ASP A O 1
ATOM 808 N N . PHE A 1 105 ? 29.046 -12.766 -15.439 1.00 61.56 105 PHE A N 1
ATOM 809 C CA . PHE A 1 105 ? 30.133 -12.458 -14.523 1.00 61.56 105 PHE A CA 1
ATOM 810 C C . PHE A 1 105 ? 30.763 -13.760 -14.028 1.00 61.56 105 PHE A C 1
ATOM 812 O O . PHE A 1 105 ? 30.248 -14.427 -13.131 1.00 61.56 105 PHE A O 1
ATOM 819 N N . ASN A 1 106 ? 31.887 -14.140 -14.636 1.00 60.41 106 ASN A N 1
ATOM 820 C CA . ASN A 1 106 ? 32.647 -15.310 -14.210 1.00 60.41 106 ASN A CA 1
ATOM 821 C C . ASN A 1 106 ? 33.527 -14.946 -13.005 1.00 60.41 106 ASN A C 1
ATOM 823 O O . ASN A 1 106 ? 34.442 -14.127 -13.109 1.00 60.41 106 ASN A O 1
ATOM 827 N N . PHE A 1 107 ? 33.239 -15.563 -11.856 1.00 59.22 107 PHE A N 1
ATOM 828 C CA . PHE A 1 107 ? 33.951 -15.332 -10.593 1.00 59.22 107 PHE A CA 1
ATOM 829 C C . PHE A 1 107 ? 35.297 -16.085 -10.494 1.00 59.22 107 PHE A C 1
ATOM 831 O O . PHE A 1 107 ? 36.142 -15.705 -9.689 1.00 59.22 107 PHE A O 1
ATOM 838 N N . TYR A 1 108 ? 35.533 -17.115 -11.318 1.00 43.22 108 TYR A N 1
ATOM 839 C CA . TYR A 1 108 ? 36.755 -17.938 -11.323 1.00 43.22 108 TYR A CA 1
ATOM 840 C C . TYR A 1 108 ? 37.298 -18.124 -12.752 1.00 43.22 108 TYR A C 1
ATOM 842 O O . TYR A 1 108 ? 36.488 -18.247 -13.671 1.00 43.22 108 TYR A O 1
ATOM 850 N N . PRO A 1 109 ? 38.631 -18.211 -12.984 1.00 56.69 109 PRO A N 1
ATOM 851 C CA . PRO A 1 109 ? 39.766 -18.096 -12.051 1.00 56.69 109 PRO A CA 1
ATOM 852 C C . PRO A 1 109 ? 40.405 -16.689 -11.999 1.00 56.69 109 PRO A C 1
ATOM 854 O O . PRO A 1 109 ? 41.376 -16.472 -11.278 1.00 56.69 109 PRO A O 1
ATOM 857 N N . LYS A 1 110 ? 39.876 -15.719 -12.749 1.00 55.81 110 LYS A N 1
ATOM 858 C CA . LYS A 1 110 ? 40.168 -14.286 -12.601 1.00 55.81 110 LYS A CA 1
ATOM 859 C C . LYS A 1 110 ? 38.837 -13.553 -12.598 1.00 55.81 110 LYS A C 1
ATOM 861 O O . LYS A 1 110 ? 37.969 -13.918 -13.384 1.00 55.81 110 LYS A O 1
ATOM 866 N N . VAL A 1 111 ? 38.693 -12.536 -11.746 1.00 59.41 111 VAL A N 1
ATOM 867 C CA . VAL A 1 111 ? 37.523 -11.650 -11.767 1.00 59.41 111 VAL A CA 1
ATOM 868 C C . VAL A 1 111 ? 37.416 -11.081 -13.179 1.00 59.41 111 VAL A C 1
ATOM 870 O O . VAL A 1 111 ? 38.277 -10.303 -13.596 1.00 59.41 111 VAL A O 1
ATOM 873 N N . ALA A 1 112 ? 36.422 -11.536 -13.943 1.00 60.91 112 ALA A N 1
ATOM 874 C CA . ALA A 1 112 ? 36.208 -11.026 -15.284 1.00 60.91 112 ALA A CA 1
ATOM 875 C C . ALA A 1 112 ? 35.938 -9.518 -15.190 1.00 60.91 112 ALA A C 1
ATOM 877 O O . ALA A 1 112 ? 35.167 -9.060 -14.344 1.00 60.91 112 ALA A O 1
ATOM 878 N N . SER A 1 113 ? 36.604 -8.730 -16.036 1.00 60.22 113 SER A N 1
ATOM 879 C CA . SER A 1 113 ? 36.321 -7.302 -16.146 1.00 60.22 113 SER A CA 1
ATOM 880 C C . SER A 1 113 ? 34.850 -7.115 -16.498 1.00 60.22 113 SER A C 1
ATOM 882 O O . SER A 1 113 ? 34.351 -7.799 -17.396 1.00 60.22 113 SER A O 1
ATOM 884 N N . ILE A 1 114 ? 34.178 -6.176 -15.830 1.00 62.12 114 ILE A N 1
ATOM 885 C CA . ILE A 1 114 ? 32.826 -5.753 -16.206 1.00 62.12 114 ILE A CA 1
ATOM 886 C C . ILE A 1 114 ? 32.844 -5.474 -17.708 1.00 62.12 114 ILE A C 1
ATOM 888 O O . ILE A 1 114 ? 33.677 -4.702 -18.188 1.00 62.12 114 ILE A O 1
ATOM 892 N N . SER A 1 115 ? 31.967 -6.141 -18.456 1.00 61.69 115 SER A N 1
ATOM 893 C CA . SER A 1 115 ? 31.851 -5.913 -19.890 1.00 61.69 115 SER A CA 1
ATOM 894 C C . SER A 1 115 ? 31.437 -4.455 -20.098 1.00 61.69 115 SER A C 1
ATOM 896 O O . SER A 1 115 ? 30.308 -4.076 -19.812 1.00 61.69 115 SER A O 1
ATOM 898 N N . THR A 1 116 ? 32.351 -3.608 -20.571 1.00 64.69 116 THR A N 1
ATOM 899 C CA . THR A 1 116 ? 32.095 -2.188 -20.884 1.00 64.69 116 THR A CA 1
ATOM 900 C C . THR A 1 116 ? 31.564 -2.002 -22.305 1.00 64.69 116 THR A C 1
ATOM 902 O O . THR A 1 116 ? 31.634 -0.916 -22.880 1.00 64.69 116 THR A O 1
ATOM 905 N N . LYS A 1 117 ? 31.016 -3.066 -22.902 1.00 74.81 117 LYS A N 1
ATOM 906 C CA . LYS A 1 117 ? 30.338 -2.985 -24.195 1.00 74.81 117 LYS A CA 1
ATOM 907 C C . LYS A 1 117 ? 29.107 -2.089 -24.060 1.00 74.81 117 LYS A C 1
ATOM 909 O O . LYS A 1 117 ? 28.396 -2.148 -23.058 1.00 74.81 117 LYS A O 1
ATOM 914 N N . SER A 1 118 ? 28.798 -1.316 -25.099 1.00 76.38 118 SER A N 1
ATOM 915 C CA . SER A 1 118 ? 27.643 -0.404 -25.113 1.00 76.38 118 SER A CA 1
ATOM 916 C C . SER A 1 118 ? 26.319 -1.108 -24.775 1.00 76.38 118 SER A C 1
ATOM 918 O O . SER A 1 118 ? 25.467 -0.532 -24.105 1.00 76.38 118 SER A O 1
ATOM 920 N N . VAL A 1 119 ? 26.176 -2.382 -25.163 1.00 78.31 119 VAL A N 1
ATOM 921 C CA . VAL A 1 119 ? 25.007 -3.226 -24.847 1.00 78.31 119 VAL A CA 1
ATOM 922 C C . VAL A 1 119 ? 24.903 -3.537 -23.348 1.00 78.31 119 VAL A C 1
ATOM 924 O O . VAL A 1 119 ? 23.807 -3.509 -22.793 1.00 78.31 119 VAL A O 1
ATOM 927 N N . ALA A 1 120 ? 26.031 -3.779 -22.674 1.00 75.75 120 ALA A N 1
ATOM 928 C CA . ALA A 1 120 ? 26.060 -4.050 -21.239 1.00 75.75 120 ALA A CA 1
ATOM 929 C C . ALA A 1 120 ? 25.652 -2.802 -20.445 1.00 75.75 120 ALA A C 1
ATOM 931 O O . ALA A 1 120 ? 24.749 -2.877 -19.615 1.00 75.75 120 ALA A O 1
ATOM 932 N N . ILE A 1 121 ? 26.224 -1.638 -20.784 1.00 80.56 121 ILE A N 1
ATOM 933 C CA . ILE A 1 121 ? 25.879 -0.345 -20.168 1.00 80.56 121 ILE A CA 1
ATOM 934 C C . ILE A 1 121 ? 24.380 -0.060 -20.318 1.00 80.56 121 ILE A C 1
ATOM 936 O O . ILE A 1 121 ? 23.721 0.259 -19.331 1.00 80.56 121 ILE A O 1
ATOM 940 N N . PHE A 1 122 ? 23.824 -0.251 -21.519 1.00 85.38 122 PHE A N 1
ATOM 941 C CA . PHE A 1 122 ? 22.390 -0.088 -21.764 1.00 85.38 122 PHE A CA 1
ATOM 942 C C . PHE A 1 122 ? 21.543 -1.026 -20.890 1.00 85.38 122 PHE A C 1
ATOM 944 O O . PHE A 1 122 ? 20.612 -0.576 -20.223 1.00 85.38 122 PHE A O 1
ATOM 951 N N . SER A 1 123 ? 21.897 -2.313 -20.825 1.00 82.88 123 SER A N 1
ATOM 952 C CA . SER A 1 123 ? 21.167 -3.290 -20.008 1.00 82.88 123 SER A CA 1
ATOM 953 C C . SER A 1 123 ? 21.240 -2.992 -18.503 1.00 82.88 123 SER A C 1
ATOM 955 O O . SER A 1 123 ? 20.228 -3.107 -17.809 1.00 82.88 123 SER A O 1
ATOM 957 N N . TYR A 1 124 ? 22.390 -2.517 -18.004 1.00 84.62 124 TYR A N 1
ATOM 958 C CA . TYR A 1 124 ? 22.547 -2.072 -16.619 1.00 84.62 124 TYR A CA 1
ATOM 959 C C . TYR A 1 124 ? 21.696 -0.836 -16.324 1.00 84.62 124 TYR A C 1
ATOM 961 O O . TYR A 1 124 ? 21.045 -0.780 -15.282 1.00 84.62 124 TYR A O 1
ATOM 969 N N . SER A 1 125 ? 21.643 0.134 -17.244 1.00 86.38 125 SER A N 1
ATOM 970 C CA . SER A 1 125 ? 20.777 1.309 -17.107 1.00 86.38 125 SER A CA 1
ATOM 971 C C . SER A 1 125 ? 19.295 0.929 -17.088 1.00 86.38 125 SER A C 1
ATOM 973 O O . SER A 1 125 ? 18.567 1.388 -16.210 1.00 86.38 125 SER A O 1
ATOM 975 N N . CYS A 1 126 ? 18.844 0.047 -17.988 1.00 87.38 126 CYS A N 1
ATOM 976 C CA . CYS A 1 126 ? 17.465 -0.449 -17.982 1.00 87.38 126 CYS A CA 1
ATOM 977 C C . CYS A 1 126 ? 17.118 -1.153 -16.664 1.00 87.38 126 CYS A C 1
ATOM 979 O O . CYS A 1 126 ? 16.055 -0.898 -16.097 1.00 87.38 126 CYS A O 1
ATOM 981 N N . PHE A 1 127 ? 18.022 -1.989 -16.144 1.00 87.69 127 PHE A N 1
ATOM 982 C CA . PHE A 1 127 ? 17.823 -2.681 -14.872 1.00 87.69 127 PHE A CA 1
ATOM 983 C C . PHE A 1 127 ? 17.768 -1.713 -13.687 1.00 87.69 127 PHE A C 1
ATOM 985 O O . PHE A 1 127 ? 16.878 -1.823 -12.845 1.00 87.69 127 PHE A O 1
ATOM 992 N N . ALA A 1 128 ? 18.669 -0.729 -13.642 1.00 89.81 128 ALA A N 1
ATOM 993 C CA . ALA A 1 128 ? 18.680 0.288 -12.596 1.00 89.81 128 ALA A CA 1
ATOM 994 C C . ALA A 1 128 ? 17.369 1.092 -12.572 1.00 89.81 128 ALA A C 1
ATOM 996 O O . ALA A 1 128 ? 16.787 1.295 -11.507 1.00 89.81 128 ALA A O 1
ATOM 997 N N . ILE A 1 129 ? 16.864 1.497 -13.743 1.00 90.69 129 ILE A N 1
ATOM 998 C CA . ILE A 1 129 ? 15.588 2.218 -13.854 1.00 90.69 129 ILE A CA 1
ATOM 999 C C . ILE A 1 129 ? 14.423 1.323 -13.417 1.00 90.69 129 ILE A C 1
ATOM 1001 O O . ILE A 1 129 ? 13.564 1.771 -12.661 1.00 90.69 129 ILE A O 1
ATOM 1005 N N . LEU A 1 130 ? 14.407 0.054 -13.836 1.00 91.00 130 LEU A N 1
ATOM 1006 C CA . LEU A 1 130 ? 13.374 -0.908 -13.446 1.00 91.00 130 LEU A CA 1
ATOM 1007 C C . LEU A 1 130 ? 13.332 -1.116 -11.923 1.00 91.00 130 LEU A C 1
ATOM 1009 O O . LEU A 1 130 ? 12.255 -1.125 -11.331 1.00 91.00 130 LEU A O 1
ATOM 1013 N N . ALA A 1 131 ? 14.498 -1.231 -11.283 1.00 89.88 131 ALA A N 1
ATOM 1014 C CA . ALA A 1 131 ? 14.617 -1.398 -9.837 1.00 89.88 131 ALA A CA 1
ATOM 1015 C C . ALA A 1 131 ? 14.187 -0.144 -9.055 1.00 89.88 131 ALA A C 1
ATOM 1017 O O . ALA A 1 131 ? 13.637 -0.251 -7.959 1.00 89.88 131 ALA A O 1
ATOM 1018 N N . LEU A 1 132 ? 14.409 1.049 -9.617 1.00 91.44 132 LEU A N 1
ATOM 1019 C CA . LEU A 1 132 ? 14.024 2.323 -9.001 1.00 91.44 132 LEU A CA 1
ATOM 1020 C C . LEU A 1 132 ? 12.570 2.727 -9.274 1.00 91.44 132 LEU A C 1
ATOM 1022 O O . LEU A 1 132 ? 12.034 3.577 -8.562 1.00 91.44 132 LEU A O 1
ATOM 1026 N N . LEU A 1 133 ? 11.912 2.109 -10.253 1.00 89.38 133 LEU A N 1
ATOM 1027 C CA . LEU A 1 133 ? 10.525 2.373 -10.633 1.00 89.38 133 LEU A CA 1
ATOM 1028 C C . LEU A 1 133 ? 9.543 2.382 -9.438 1.00 89.38 133 LEU A C 1
ATOM 1030 O O . LEU A 1 133 ? 8.850 3.390 -9.278 1.00 89.38 133 LEU A O 1
ATOM 1034 N N . PRO A 1 134 ? 9.488 1.363 -8.548 1.00 88.12 134 PRO A N 1
ATOM 1035 C CA . PRO A 1 134 ? 8.575 1.388 -7.398 1.00 88.12 134 PRO A CA 1
ATOM 1036 C C . PRO A 1 134 ? 8.862 2.542 -6.429 1.00 88.12 134 PRO A C 1
ATOM 1038 O O . PRO A 1 134 ? 7.935 3.127 -5.868 1.00 88.12 134 PRO A O 1
ATOM 1041 N N . SER A 1 135 ? 10.132 2.916 -6.263 1.00 89.50 135 SER A N 1
ATOM 1042 C CA . SER A 1 135 ? 10.518 4.056 -5.431 1.00 89.50 135 SER A CA 1
ATOM 1043 C C . SER A 1 135 ? 10.023 5.369 -6.038 1.00 89.50 135 SER A C 1
ATOM 1045 O O . SER A 1 135 ? 9.416 6.170 -5.331 1.00 89.50 135 SER A O 1
ATOM 1047 N N . ILE A 1 136 ? 10.221 5.576 -7.344 1.00 89.19 136 ILE A N 1
ATOM 1048 C CA . ILE A 1 136 ? 9.795 6.790 -8.060 1.00 89.19 136 ILE A CA 1
ATOM 1049 C C . ILE A 1 136 ? 8.275 6.965 -7.980 1.00 89.19 136 ILE A C 1
ATOM 1051 O O . ILE A 1 136 ? 7.801 8.047 -7.628 1.00 89.19 136 ILE A O 1
ATOM 1055 N N . LEU A 1 137 ? 7.513 5.898 -8.243 1.00 88.44 137 LEU A N 1
ATOM 1056 C CA . LEU A 1 137 ? 6.051 5.927 -8.142 1.00 88.44 137 LEU A CA 1
ATOM 1057 C C . LEU A 1 137 ? 5.591 6.252 -6.718 1.00 88.44 137 LEU A C 1
ATOM 1059 O O . LEU A 1 137 ? 4.781 7.158 -6.522 1.00 88.44 137 LEU A O 1
ATOM 1063 N N . GLY A 1 138 ? 6.176 5.591 -5.715 1.00 87.62 138 GLY A N 1
ATOM 1064 C CA . GLY A 1 138 ? 5.848 5.848 -4.314 1.00 87.62 138 GLY A CA 1
ATOM 1065 C C . GLY A 1 138 ? 6.184 7.273 -3.858 1.00 87.62 138 GLY A C 1
ATOM 1066 O O . GLY A 1 138 ? 5.472 7.838 -3.026 1.00 87.62 138 GLY A O 1
ATOM 1067 N N . PHE A 1 139 ? 7.247 7.887 -4.389 1.00 90.25 139 PHE A N 1
ATOM 1068 C CA . PHE A 1 139 ? 7.551 9.300 -4.134 1.00 90.25 139 PHE A CA 1
ATOM 1069 C C . PHE A 1 139 ? 6.533 10.235 -4.794 1.00 90.25 139 PHE A C 1
ATOM 1071 O O . PHE A 1 139 ? 6.061 11.161 -4.130 1.00 90.25 139 PHE A O 1
ATOM 1078 N N . GLY A 1 140 ? 6.156 9.977 -6.049 1.00 87.56 140 GLY A N 1
ATOM 1079 C CA . GLY A 1 140 ? 5.138 10.754 -6.760 1.00 87.56 140 GLY A CA 1
ATOM 1080 C C . GLY A 1 140 ? 3.795 10.764 -6.027 1.00 87.56 140 GLY A C 1
ATOM 1081 O O . GLY A 1 140 ? 3.252 11.831 -5.746 1.00 87.56 140 GLY A O 1
ATOM 1082 N N . GLU A 1 141 ? 3.310 9.591 -5.613 1.00 88.56 141 GLU A N 1
ATOM 1083 C CA . GLU A 1 141 ? 2.045 9.463 -4.878 1.00 88.56 141 GLU A CA 1
ATOM 1084 C C . GLU A 1 141 ? 2.061 10.207 -3.539 1.00 88.56 141 GLU A C 1
ATOM 1086 O O . GLU A 1 141 ? 1.092 10.884 -3.193 1.00 88.56 141 GLU A O 1
ATOM 1091 N N . LYS A 1 142 ? 3.171 10.143 -2.792 1.00 89.62 142 LYS A N 1
ATOM 1092 C CA . LYS A 1 142 ? 3.317 10.881 -1.526 1.00 89.62 142 LYS A CA 1
ATOM 1093 C C . LYS A 1 142 ? 3.247 12.392 -1.727 1.00 89.62 142 LYS A C 1
ATOM 1095 O O . LYS A 1 142 ? 2.669 13.085 -0.890 1.00 89.62 142 LYS A O 1
ATOM 1100 N N . ILE A 1 143 ? 3.845 12.908 -2.801 1.00 87.31 143 ILE A N 1
ATOM 1101 C CA . ILE A 1 143 ? 3.799 14.338 -3.129 1.00 87.31 143 ILE A CA 1
ATOM 1102 C C . ILE A 1 143 ? 2.370 14.737 -3.497 1.00 87.31 143 ILE A C 1
ATOM 1104 O O . ILE A 1 143 ? 1.849 15.699 -2.934 1.00 87.31 143 ILE A O 1
ATOM 1108 N N . SER A 1 144 ? 1.713 13.973 -4.375 1.00 86.31 144 SER A N 1
ATOM 1109 C CA . SER A 1 144 ? 0.315 14.212 -4.745 1.00 86.31 144 SER A CA 1
ATOM 1110 C C . SER A 1 144 ? -0.609 14.173 -3.529 1.00 86.31 144 SER A C 1
ATOM 1112 O O . SER A 1 144 ? -1.457 15.047 -3.381 1.00 86.31 144 SER A O 1
ATOM 1114 N N . TRP A 1 145 ? -0.414 13.217 -2.619 1.00 88.00 145 TRP A N 1
ATOM 1115 C CA . TRP A 1 145 ? -1.189 13.122 -1.384 1.00 88.00 145 TRP A CA 1
ATOM 1116 C C . TRP A 1 145 ? -1.044 14.373 -0.513 1.00 88.00 145 TRP A C 1
ATOM 1118 O O . TRP A 1 145 ? -2.049 14.967 -0.130 1.00 88.00 145 TRP A O 1
ATOM 1128 N N . LYS A 1 146 ? 0.193 14.821 -0.254 1.00 87.44 146 LYS A N 1
ATOM 1129 C CA . LYS A 1 146 ? 0.449 16.054 0.513 1.00 87.44 146 LYS A CA 1
ATOM 1130 C C . LYS A 1 146 ? -0.170 17.283 -0.152 1.00 87.44 146 LYS A C 1
ATOM 1132 O O . LYS A 1 146 ? -0.716 18.140 0.536 1.00 87.44 146 LYS A O 1
ATOM 1137 N N . TYR A 1 147 ? -0.105 17.358 -1.481 1.00 90.69 147 TYR A N 1
ATOM 1138 C CA . TYR A 1 147 ? -0.736 18.434 -2.237 1.00 90.69 147 TYR A CA 1
ATOM 1139 C C . TYR A 1 147 ? -2.260 18.439 -2.045 1.00 90.69 147 TYR A C 1
ATOM 1141 O O . TYR A 1 147 ? -2.828 19.483 -1.732 1.00 90.69 147 TYR A O 1
ATOM 1149 N N . TYR A 1 148 ? -2.922 17.283 -2.158 1.00 88.25 148 TYR A N 1
ATOM 1150 C CA . TYR A 1 148 ? -4.368 17.186 -1.940 1.00 88.25 148 TYR A CA 1
ATOM 1151 C C . TYR A 1 148 ? -4.779 17.461 -0.492 1.00 88.25 148 TYR A C 1
ATOM 1153 O O . TYR A 1 148 ? -5.808 18.092 -0.284 1.00 88.25 148 TYR A O 1
ATOM 1161 N N . GLU A 1 149 ? -3.979 17.048 0.493 1.00 86.00 149 GLU A N 1
ATOM 1162 C CA . GLU A 1 149 ? -4.234 17.336 1.909 1.00 86.00 149 GLU A CA 1
ATOM 1163 C C . GLU A 1 149 ? -4.134 18.837 2.218 1.00 86.00 149 GLU A C 1
ATOM 1165 O O .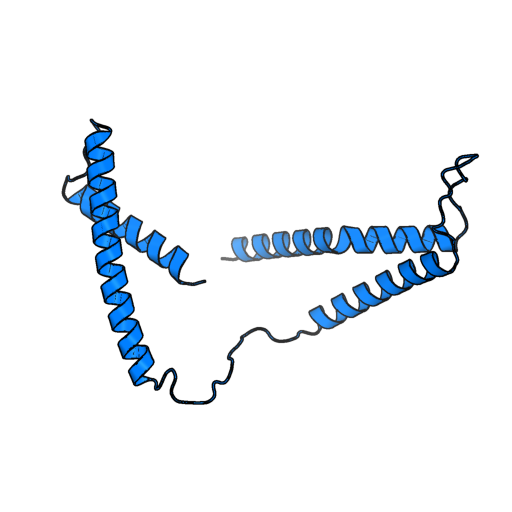 GLU A 1 149 ? -4.959 19.355 2.954 1.00 86.00 149 GLU A O 1
ATOM 1170 N N . SER A 1 150 ? -3.191 19.556 1.597 1.00 78.75 150 SER A N 1
ATOM 1171 C CA . SER A 1 150 ? -3.042 21.014 1.769 1.00 78.75 150 SER A CA 1
ATOM 1172 C C . SER A 1 150 ? -4.140 21.861 1.115 1.00 78.75 150 SER A C 1
ATOM 1174 O O . SER A 1 150 ? -4.247 23.052 1.397 1.00 78.75 150 SER A O 1
ATOM 1176 N N . LYS A 1 151 ? -4.919 21.270 0.202 1.00 72.94 151 LYS A N 1
ATOM 1177 C CA . LYS A 1 151 ? -5.979 21.954 -0.552 1.00 72.94 151 LYS A CA 1
ATOM 1178 C C . LYS A 1 151 ? -7.361 21.822 0.109 1.00 72.94 151 LYS A C 1
ATOM 1180 O O . LYS A 1 151 ? -8.307 22.452 -0.361 1.00 72.94 151 LYS A O 1
ATOM 1185 N N . ILE A 1 152 ? -7.471 20.985 1.142 1.00 61.22 152 ILE A N 1
ATOM 1186 C CA . ILE A 1 152 ? -8.658 20.804 1.992 1.00 61.22 152 ILE A CA 1
ATOM 1187 C C . ILE A 1 152 ? -8.571 21.783 3.160 1.00 61.22 152 ILE A C 1
ATOM 1189 O O . ILE A 1 152 ? -9.618 22.391 3.469 1.00 61.22 152 ILE A O 1
#

Foldseek 3Di:
DPVVVVLVVQLVVLLVVCVVVVQDDPPDPVSNVVSSVVSVVVSVVVVVVVVVVVVVVCVVVVNPPDDDDDDDPDDDDVVNVVLVVLLVVLVVLLVVCVVVCLPPFDPPDDGDPNNPPPSNVSNVVSVVCNVCVVVVVVVVVVVVVVVVVVVD

Sequence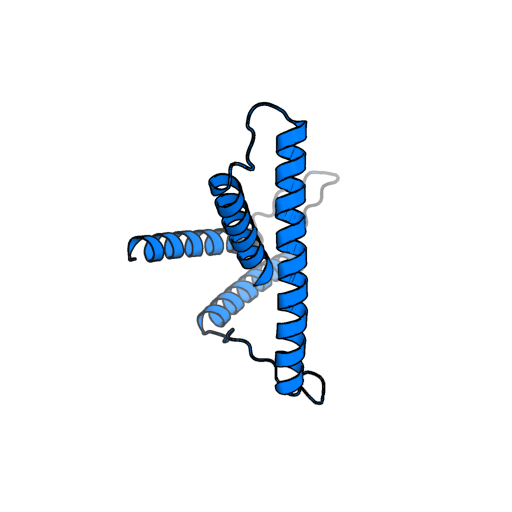 (152 aa):
MRYVPLLKRRVRSVSRAQKTLGMYSQESLADRLRSTVTTISAVIGWSLESAVETSVSMKSRAYGTGKRSMYSNFKFTKTDITMLVIFVLLLSGTLYGATVGSLDFNFYPKVASISTKSVAIFSYSCFAILALLPSILGFGEKISWKYYESKI

Organism: NCBI:txid1076179